Protein AF-A0A0Q0V3L9-F1 (afdb_monomer)

Mean predicted aligned error: 6.78 Å

Nearest PDB structures (foldseek):
  6n63-assembly1_A-2  TM=8.900E-01  e=1.555E-04  Bacillus thermotolerans
  8d9p-assembly1_A  TM=9.157E-01  e=4.687E-01  synthetic construct
  3na7-assembly1_A  TM=6.986E-01  e=2.469E+00  Helicobacter pylori NCTC 11638
  4wpe-assembly1_A-2  TM=7.405E-01  e=7.623E+00  Saccharomyces cerevisiae S288C
  4ilo-assembly1_A  TM=4.067E-01  e=8.089E+00  Chlamydia trachomatis L2/434/Bu

Secondary structure (DSSP, 8-state):
-HHHHHHHHHHHHHHHHHHHHHHHHHHHHHHT-SSHHHHHHHHHHHHHHHHHHHHHHHHHHHHHHHHH-GGGGSTT-HHHHHHHHT--

Radius of gyration: 16.98 Å; Cα contacts (8 Å, |Δi|>4): 42; chains: 1; bounding box: 38×19×45 Å

pLDDT: mean 83.48, std 12.79, range [38.03, 96.19]

Foldseek 3Di:
DLVVLVVVLVVLVVVLVVLVVVLVVLVVQLVPPPDPVSNVVSVVVSVVSVVVNVLSVVLNVVSVVCNVDVVCVDPPNPVVVVSVVSPD

Structure (mmCIF, N/CA/C/O backbone):
data_AF-A0A0Q0V3L9-F1
#
_entry.id   AF-A0A0Q0V3L9-F1
#
loop_
_atom_site.group_PDB
_atom_site.id
_atom_site.type_symbol
_atom_site.label_atom_id
_atom_site.label_alt_id
_atom_site.label_comp_id
_atom_site.label_asym_id
_atom_site.label_entity_id
_atom_site.label_seq_id
_atom_site.pdbx_PDB_ins_code
_atom_site.Cartn_x
_atom_site.Cartn_y
_atom_site.Cartn_z
_atom_site.occupancy
_atom_site.B_iso_or_equiv
_atom_site.auth_seq_id
_atom_site.auth_comp_id
_atom_site.auth_asym_id
_atom_site.auth_atom_id
_atom_site.pdbx_PDB_model_num
ATOM 1 N N . MET A 1 1 ? 7.665 -6.340 -23.178 1.00 67.88 1 MET A N 1
ATOM 2 C CA . MET A 1 1 ? 8.176 -6.130 -21.801 1.00 67.88 1 MET A CA 1
ATOM 3 C C . MET A 1 1 ? 7.827 -4.743 -21.298 1.00 67.88 1 MET A C 1
ATOM 5 O O . MET A 1 1 ? 7.297 -4.668 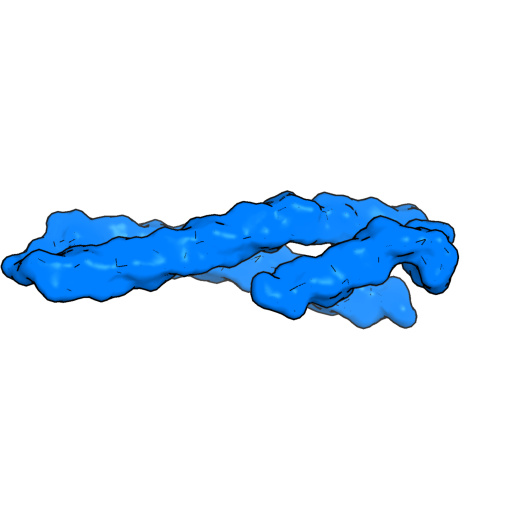-20.202 1.00 67.88 1 MET A O 1
ATOM 9 N N . HIS A 1 2 ? 8.058 -3.688 -22.089 1.00 73.06 2 HIS A N 1
ATOM 10 C CA . HIS A 1 2 ? 7.646 -2.324 -21.745 1.00 73.06 2 HIS A CA 1
ATOM 11 C C . HIS A 1 2 ? 6.145 -2.221 -21.403 1.00 73.06 2 HIS A C 1
ATOM 13 O O . HIS A 1 2 ? 5.813 -1.821 -20.296 1.00 73.06 2 HIS A O 1
ATOM 19 N N . ASP A 1 3 ? 5.251 -2.717 -22.269 1.00 79.69 3 ASP A N 1
ATOM 20 C CA . ASP A 1 3 ? 3.794 -2.673 -22.025 1.00 79.69 3 ASP A CA 1
ATOM 21 C C . ASP A 1 3 ? 3.371 -3.392 -20.736 1.00 79.69 3 ASP A C 1
ATOM 23 O O . ASP A 1 3 ? 2.575 -2.882 -19.955 1.00 79.69 3 ASP A O 1
ATOM 27 N N . THR A 1 4 ? 3.960 -4.561 -20.466 1.00 81.56 4 THR A N 1
ATOM 28 C CA . THR A 1 4 ? 3.723 -5.317 -19.227 1.00 81.56 4 THR A CA 1
ATOM 29 C C . THR A 1 4 ? 4.183 -4.537 -17.997 1.00 81.56 4 THR A C 1
ATOM 31 O O . THR A 1 4 ? 3.533 -4.571 -16.957 1.00 81.56 4 THR A O 1
ATOM 34 N N . LEU A 1 5 ? 5.307 -3.827 -18.097 1.00 80.12 5 LEU A N 1
ATOM 35 C CA . LEU A 1 5 ? 5.826 -3.013 -17.006 1.00 80.12 5 LEU A CA 1
ATOM 36 C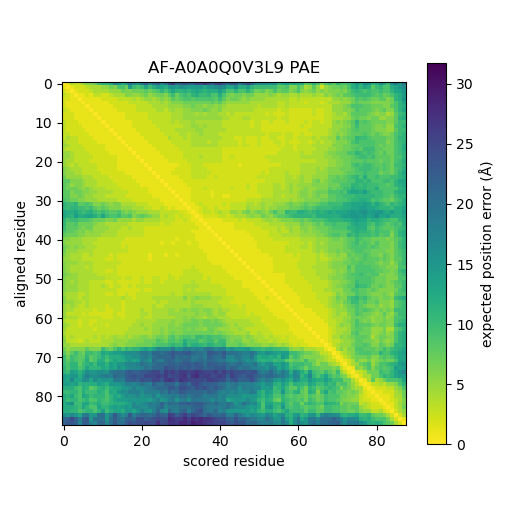 C . LEU A 1 5 ? 4.963 -1.772 -16.769 1.00 80.12 5 LEU A C 1
ATOM 38 O O . LEU A 1 5 ? 4.731 -1.409 -15.619 1.00 80.12 5 LEU A O 1
ATOM 42 N N . ALA A 1 6 ? 4.452 -1.167 -17.842 1.00 84.50 6 ALA A N 1
ATOM 43 C CA . ALA A 1 6 ? 3.548 -0.027 -17.776 1.00 84.50 6 ALA A CA 1
ATOM 44 C C . ALA A 1 6 ? 2.220 -0.431 -17.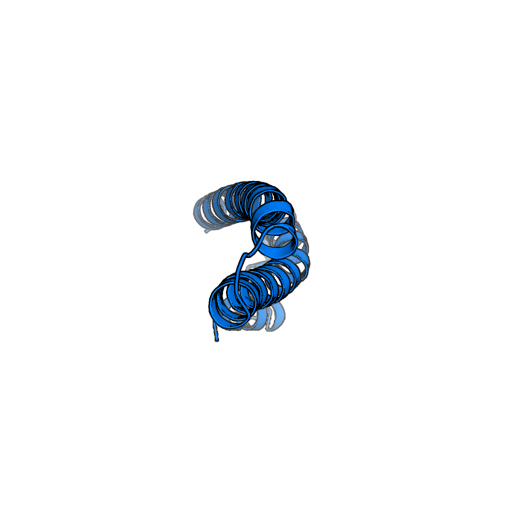124 1.00 84.50 6 ALA A C 1
ATOM 46 O O . ALA A 1 6 ? 1.703 0.280 -16.266 1.00 84.50 6 ALA A O 1
ATOM 47 N N . GLU A 1 7 ? 1.709 -1.619 -17.451 1.00 88.06 7 GLU A N 1
ATOM 48 C CA . GLU A 1 7 ? 0.524 -2.181 -16.806 1.00 88.06 7 GLU A CA 1
ATOM 49 C C . GLU A 1 7 ? 0.763 -2.462 -15.314 1.00 88.06 7 GLU A C 1
ATOM 51 O O . GLU A 1 7 ? -0.062 -2.097 -14.476 1.00 88.06 7 GLU A O 1
ATOM 56 N N . VAL A 1 8 ? 1.916 -3.040 -14.955 1.00 85.94 8 VAL A N 1
ATOM 57 C CA . VAL A 1 8 ? 2.297 -3.268 -13.551 1.00 85.94 8 VAL A CA 1
ATOM 58 C C . VAL A 1 8 ? 2.426 -1.950 -12.786 1.00 85.94 8 VAL A C 1
ATOM 60 O O . VAL A 1 8 ? 1.908 -1.851 -11.673 1.00 85.94 8 VAL A O 1
ATOM 63 N N . HIS A 1 9 ? 3.060 -0.928 -13.368 1.00 88.19 9 HIS A N 1
ATOM 64 C CA . HIS A 1 9 ? 3.155 0.407 -12.768 1.00 88.19 9 HIS A CA 1
ATOM 65 C C . HIS A 1 9 ? 1.766 1.022 -12.559 1.00 88.19 9 HIS A C 1
ATOM 67 O O . HIS A 1 9 ? 1.464 1.488 -11.459 1.00 88.19 9 HIS A O 1
ATOM 73 N N . ALA A 1 10 ? 0.879 0.925 -13.552 1.00 90.31 10 ALA A N 1
ATOM 74 C CA . ALA A 1 10 ? -0.486 1.432 -13.452 1.00 90.31 10 ALA A CA 1
ATOM 75 C C . ALA A 1 10 ? -1.323 0.682 -12.400 1.00 90.31 10 ALA A C 1
ATOM 77 O O . ALA A 1 10 ? -2.144 1.286 -11.708 1.00 90.31 10 ALA A O 1
ATOM 78 N N . ILE A 1 11 ? -1.157 -0.638 -12.264 1.00 90.31 11 ILE A N 1
ATOM 79 C CA . ILE A 1 11 ? -1.803 -1.426 -11.202 1.00 90.31 11 ILE A CA 1
ATOM 80 C C . ILE A 1 11 ? -1.284 -0.987 -9.833 1.00 90.31 11 ILE A C 1
ATOM 82 O O . ILE A 1 11 ? -2.087 -0.677 -8.961 1.00 90.31 11 ILE A O 1
ATOM 86 N N . LEU A 1 12 ? 0.034 -0.926 -9.643 1.00 88.56 12 LEU A N 1
ATOM 87 C CA . LEU A 1 12 ? 0.624 -0.591 -8.347 1.00 88.56 12 LEU A CA 1
ATOM 88 C C . LEU A 1 12 ? 0.321 0.844 -7.916 1.00 88.56 12 LE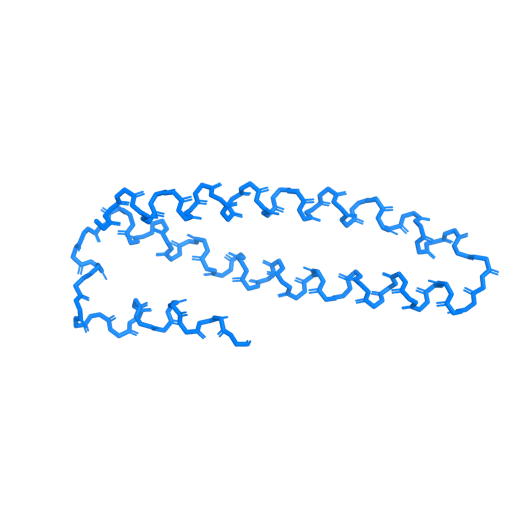U A C 1
ATOM 90 O O . LEU A 1 12 ? 0.052 1.071 -6.740 1.00 88.56 12 LEU A O 1
ATOM 94 N N . SER A 1 13 ? 0.294 1.789 -8.856 1.00 90.00 13 SER A N 1
ATOM 95 C CA . SER A 1 13 ? -0.083 3.179 -8.585 1.00 90.00 13 SER A CA 1
ATOM 96 C C . SER A 1 13 ? -1.524 3.277 -8.078 1.00 90.00 13 SER A C 1
ATOM 98 O O . SER A 1 13 ? -1.765 3.846 -7.017 1.00 90.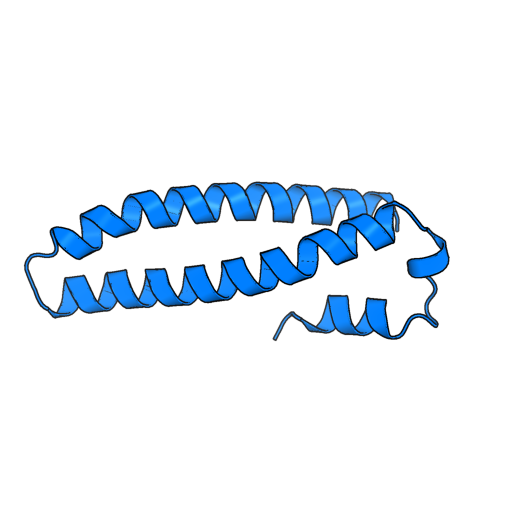00 13 SER A O 1
ATOM 100 N N . ARG A 1 14 ? -2.472 2.618 -8.760 1.00 93.06 14 ARG A N 1
ATOM 101 C CA . ARG A 1 14 ? -3.877 2.556 -8.317 1.00 93.06 14 ARG A CA 1
ATOM 102 C C . ARG A 1 14 ? -4.031 1.840 -6.976 1.00 93.06 14 ARG A C 1
ATOM 104 O O . ARG A 1 14 ? -4.788 2.288 -6.122 1.00 93.06 14 ARG A O 1
ATOM 111 N N . SER A 1 15 ? -3.303 0.743 -6.771 1.00 90.50 15 SER A N 1
ATOM 112 C CA . SER A 1 15 ? -3.327 0.009 -5.503 1.00 90.50 15 SER A CA 1
ATOM 113 C C . SER A 1 15 ? -2.786 0.846 -4.346 1.00 90.50 15 SER A C 1
ATOM 115 O O . SER A 1 15 ? -3.332 0.772 -3.251 1.00 90.50 15 SER A O 1
ATOM 117 N N . LYS A 1 16 ? -1.755 1.671 -4.572 1.00 90.06 16 LYS A N 1
ATOM 118 C CA . LYS A 1 16 ? -1.214 2.591 -3.562 1.00 90.06 16 LYS A CA 1
ATOM 119 C C . LYS A 1 16 ? -2.243 3.645 -3.144 1.00 90.06 16 LYS A C 1
ATOM 121 O O . LYS A 1 16 ? -2.371 3.930 -1.957 1.00 90.06 16 LYS A O 1
ATOM 126 N N . GLU A 1 17 ? -2.990 4.196 -4.097 1.00 91.50 17 GLU A N 1
ATOM 127 C CA . GLU A 1 17 ? -4.082 5.131 -3.801 1.00 91.50 17 GLU A CA 1
ATOM 128 C C . GLU A 1 17 ? -5.208 4.454 -3.010 1.00 91.50 17 GLU A C 1
ATOM 130 O O . GLU A 1 17 ? -5.643 4.979 -1.987 1.00 91.50 17 GLU A O 1
ATOM 135 N N . ALA A 1 18 ? -5.636 3.262 -3.438 1.00 92.19 18 ALA A N 1
ATOM 136 C CA . ALA A 1 18 ? -6.660 2.485 -2.740 1.00 92.19 18 ALA A CA 1
ATOM 137 C C . ALA A 1 18 ? -6.236 2.119 -1.309 1.00 92.19 18 ALA A C 1
ATOM 139 O O . ALA A 1 18 ? -7.051 2.154 -0.391 1.00 92.19 18 ALA A O 1
ATOM 140 N N . LEU A 1 19 ? -4.954 1.812 -1.112 1.00 91.88 19 LEU A N 1
ATOM 141 C CA . LEU A 1 19 ? -4.376 1.503 0.190 1.00 91.88 19 LEU A CA 1
ATOM 142 C C . LEU A 1 19 ? -4.428 2.701 1.145 1.00 91.88 19 LEU A C 1
ATOM 144 O O . LEU A 1 19 ? -4.864 2.557 2.282 1.00 91.88 19 LEU A O 1
ATOM 148 N N . SER A 1 20 ? -4.061 3.890 0.664 1.00 90.44 20 SER A N 1
ATOM 149 C CA . SER A 1 20 ? -4.151 5.122 1.457 1.00 90.44 20 SER A CA 1
ATOM 150 C C . SER A 1 20 ? -5.599 5.452 1.840 1.00 90.44 20 SER A C 1
ATOM 152 O O . SER A 1 20 ? -5.868 5.832 2.978 1.00 90.44 20 SER A O 1
ATOM 154 N N . GLN A 1 21 ? -6.551 5.245 0.924 1.00 93.69 21 GLN A N 1
ATOM 155 C CA . GLN A 1 21 ? -7.979 5.405 1.222 1.00 93.69 21 GLN A CA 1
ATOM 156 C C . GLN A 1 21 ? -8.459 4.393 2.267 1.00 93.69 21 GLN A C 1
ATOM 158 O O . GLN A 1 21 ? -9.229 4.746 3.155 1.00 93.69 21 GLN A O 1
ATOM 163 N N . PHE A 1 22 ? -7.998 3.146 2.181 1.00 93.56 22 PHE A N 1
ATOM 164 C CA . PHE A 1 22 ? -8.334 2.111 3.151 1.00 93.56 22 PHE A CA 1
ATOM 165 C C . PHE A 1 22 ? -7.793 2.438 4.550 1.00 93.56 22 PHE A C 1
ATOM 167 O O . PHE A 1 22 ? -8.536 2.335 5.523 1.00 93.56 22 PHE A O 1
ATOM 174 N N . GLN A 1 23 ? -6.553 2.918 4.658 1.00 92.19 23 GLN A N 1
ATOM 175 C CA . GLN A 1 23 ? -5.975 3.372 5.928 1.00 92.19 23 GLN A CA 1
ATOM 176 C C . GLN A 1 23 ? -6.778 4.519 6.559 1.00 92.19 23 GLN A C 1
ATOM 178 O O . GLN A 1 23 ? -7.079 4.462 7.748 1.00 92.19 23 GLN A O 1
ATOM 183 N N . ALA A 1 24 ? -7.221 5.494 5.759 1.00 93.44 24 ALA A N 1
A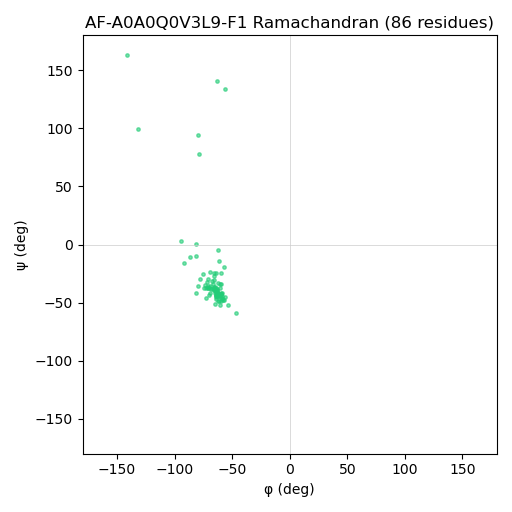TOM 184 C CA . ALA A 1 24 ? -8.070 6.590 6.235 1.00 93.44 24 ALA A CA 1
ATOM 185 C C . ALA A 1 24 ? -9.453 6.124 6.742 1.00 93.44 24 ALA A C 1
ATOM 187 O O . ALA A 1 24 ? -10.085 6.806 7.545 1.00 93.44 24 ALA A O 1
ATOM 188 N N . ILE A 1 25 ? -9.943 4.966 6.281 1.00 94.50 25 ILE A N 1
ATOM 189 C CA . ILE A 1 25 ? -11.165 4.328 6.802 1.00 94.50 25 ILE A CA 1
ATOM 190 C C . ILE A 1 25 ? -10.873 3.576 8.110 1.00 94.50 25 ILE A C 1
ATOM 192 O O . ILE A 1 25 ? -11.712 3.540 9.014 1.00 94.50 25 ILE A O 1
ATOM 196 N N . LEU A 1 26 ? -9.690 2.968 8.225 1.00 92.69 26 LEU A N 1
ATOM 197 C CA . LEU A 1 26 ? -9.287 2.215 9.410 1.00 92.69 26 LEU A CA 1
ATOM 198 C C . LEU A 1 26 ? -8.974 3.109 10.610 1.00 92.69 26 LEU A C 1
ATOM 200 O O . LEU A 1 26 ? -9.345 2.732 11.716 1.00 92.69 26 LEU A O 1
ATOM 204 N N . GLU A 1 27 ? -8.362 4.281 10.419 1.00 93.44 27 GLU A N 1
ATOM 205 C CA . GLU A 1 27 ? -8.060 5.231 11.507 1.00 93.44 27 GLU A CA 1
ATOM 206 C C . GLU A 1 27 ? -9.252 5.472 12.453 1.00 93.44 27 GLU A C 1
ATOM 208 O O . GLU A 1 27 ? -9.149 5.119 13.632 1.00 93.44 27 GLU A O 1
ATOM 213 N N . PRO A 1 28 ? -10.420 5.957 11.984 1.00 96.00 28 PRO A N 1
ATOM 214 C CA . PRO A 1 28 ? -11.562 6.174 12.868 1.00 96.00 28 PRO A CA 1
ATOM 215 C C . PRO A 1 28 ? -12.123 4.866 13.442 1.00 96.00 28 PRO A C 1
ATOM 217 O O . PRO A 1 28 ? -12.691 4.879 14.530 1.00 96.00 28 PRO A O 1
ATOM 220 N N . THR A 1 29 ? -11.960 3.739 12.743 1.00 93.88 29 THR A N 1
ATOM 221 C CA . THR A 1 29 ? -12.397 2.416 13.224 1.00 93.88 29 THR A CA 1
ATOM 222 C C . THR A 1 29 ? -11.551 1.953 14.416 1.00 93.88 29 THR A C 1
ATOM 224 O O . THR A 1 29 ? -12.084 1.399 15.373 1.00 93.88 29 THR A O 1
ATOM 227 N N . ILE A 1 30 ? -10.244 2.227 14.398 1.00 92.94 30 ILE A N 1
ATOM 228 C CA . ILE A 1 30 ? -9.320 1.934 15.503 1.00 92.94 30 ILE A CA 1
ATOM 229 C C . ILE A 1 30 ? -9.595 2.864 16.690 1.00 92.94 30 ILE A C 1
ATOM 231 O O . ILE A 1 30 ? -9.622 2.410 17.834 1.00 92.94 30 ILE A O 1
ATOM 235 N N . GLU A 1 31 ? -9.810 4.156 16.430 1.00 94.06 31 GLU A N 1
ATOM 236 C CA . GLU A 1 31 ? -10.080 5.157 17.470 1.00 94.06 31 GLU A CA 1
ATOM 237 C C . GLU A 1 31 ? -11.416 4.931 18.188 1.00 94.06 31 GLU A C 1
ATOM 239 O O . GLU A 1 31 ? -11.527 5.201 19.384 1.00 94.06 31 GLU A O 1
ATOM 244 N N . GLN A 1 32 ? -12.428 4.439 17.468 1.00 95.31 32 GLN A N 1
ATOM 245 C CA . GLN A 1 32 ? -13.779 4.200 17.990 1.00 95.31 32 GLN A CA 1
ATOM 246 C C . GLN A 1 32 ? -14.001 2.759 18.469 1.00 95.31 32 GLN A C 1
ATOM 248 O O . GLN A 1 32 ? -15.119 2.426 18.868 1.00 95.31 32 GLN A O 1
ATOM 253 N N . ALA A 1 33 ? -12.967 1.914 18.434 1.00 94.81 33 ALA A N 1
ATOM 254 C CA . ALA A 1 33 ? -13.055 0.524 18.861 1.00 94.81 33 ALA A CA 1
ATOM 255 C C . ALA A 1 33 ? -13.566 0.417 20.306 1.00 94.81 33 ALA A C 1
ATOM 257 O O . ALA A 1 33 ? -13.126 1.137 21.208 1.00 94.81 33 ALA A O 1
ATOM 258 N N . THR A 1 34 ? -14.515 -0.492 20.521 1.00 93.31 34 THR A N 1
ATOM 259 C CA . THR A 1 34 ? -15.246 -0.603 21.794 1.00 93.31 34 THR A CA 1
ATOM 260 C C . THR A 1 34 ? -14.601 -1.570 22.781 1.00 93.31 34 THR A C 1
ATOM 262 O O . THR A 1 34 ? -14.890 -1.517 23.980 1.00 93.31 34 THR A O 1
ATOM 265 N N . ASP A 1 35 ? -13.694 -2.416 22.296 1.00 94.88 35 ASP A N 1
ATOM 266 C CA . ASP A 1 35 ? -12.916 -3.347 23.097 1.00 94.88 35 ASP A CA 1
ATOM 267 C C . ASP A 1 35 ? -11.460 -3.464 22.613 1.00 94.88 35 ASP A C 1
ATOM 269 O O . ASP A 1 35 ? -11.088 -3.056 21.508 1.00 94.88 35 ASP A O 1
ATOM 273 N N . ASP A 1 36 ? -10.607 -4.013 23.481 1.00 94.00 36 ASP A N 1
ATOM 274 C CA . ASP A 1 36 ? -9.171 -4.133 23.221 1.00 94.00 36 ASP A CA 1
ATOM 275 C C . ASP A 1 36 ? -8.838 -5.087 22.069 1.00 94.00 36 ASP A C 1
ATOM 277 O O . ASP A 1 36 ? -7.829 -4.891 21.388 1.00 94.00 36 ASP A O 1
ATOM 281 N N . HIS A 1 37 ? -9.660 -6.115 21.845 1.00 95.31 37 HIS A N 1
ATOM 282 C CA . HIS A 1 37 ? -9.435 -7.078 20.775 1.00 95.31 37 HIS A CA 1
ATOM 283 C C . HIS A 1 37 ? -9.741 -6.458 19.411 1.00 95.31 37 HIS A C 1
ATOM 285 O O . HIS A 1 37 ? -8.921 -6.571 18.503 1.00 95.31 37 HIS A O 1
ATOM 291 N N . GLU A 1 38 ? -10.868 -5.758 19.287 1.00 92.12 38 GLU A N 1
ATOM 292 C CA . GLU A 1 38 ? -11.260 -5.006 18.095 1.00 92.12 38 GLU A CA 1
ATOM 293 C C . GLU A 1 38 ? -10.198 -3.963 17.730 1.00 92.12 38 GLU A C 1
ATOM 295 O O . GLU A 1 38 ? -9.736 -3.913 16.587 1.00 92.12 38 GLU A O 1
ATOM 300 N N . ARG A 1 39 ? -9.734 -3.188 18.718 1.00 95.25 39 ARG A N 1
ATOM 301 C CA . ARG A 1 39 ? -8.675 -2.194 18.514 1.00 95.25 39 ARG A CA 1
ATOM 302 C C . ARG A 1 39 ? -7.383 -2.836 18.016 1.00 95.25 39 ARG A C 1
ATOM 304 O O . ARG A 1 39 ? -6.805 -2.359 17.044 1.00 95.25 39 ARG A O 1
ATOM 311 N N . LEU A 1 40 ? -6.935 -3.916 18.664 1.00 96.19 40 LEU A N 1
ATOM 312 C CA . LEU A 1 40 ? -5.715 -4.627 18.277 1.00 96.19 40 LEU A CA 1
ATOM 313 C C . LEU A 1 40 ? -5.836 -5.246 16.880 1.00 96.19 40 LEU A C 1
ATOM 315 O O . LEU A 1 40 ? -4.885 -5.195 16.106 1.00 96.19 40 LEU A O 1
ATOM 319 N N . TYR A 1 41 ? -7.001 -5.804 16.549 1.00 95.81 41 TYR A N 1
ATOM 320 C CA . TYR A 1 41 ? -7.276 -6.400 15.246 1.00 95.81 41 TYR A CA 1
ATOM 321 C C . TYR A 1 41 ? -7.150 -5.373 14.116 1.00 95.81 41 TYR A C 1
ATOM 323 O O . TYR A 1 41 ? -6.397 -5.589 13.165 1.00 95.81 41 TYR A O 1
ATOM 331 N N . TRP A 1 42 ? -7.831 -4.231 14.236 1.00 95.12 42 TRP A N 1
ATOM 332 C CA . TRP A 1 42 ? -7.776 -3.190 13.210 1.00 95.12 42 TRP A CA 1
ATOM 333 C C . TRP A 1 42 ? -6.416 -2.498 13.149 1.00 95.12 42 TRP A C 1
ATOM 335 O O . TRP A 1 42 ? -5.943 -2.188 12.056 1.00 95.12 42 TRP A O 1
ATOM 345 N N . HIS A 1 43 ? -5.759 -2.309 14.295 1.00 95.06 43 HIS A N 1
ATOM 346 C CA . HIS A 1 43 ? -4.418 -1.733 14.344 1.00 95.06 43 HIS A CA 1
ATOM 347 C C . HIS A 1 43 ? -3.385 -2.632 13.660 1.00 95.06 43 HIS A C 1
ATOM 349 O O . HIS A 1 43 ? -2.579 -2.146 12.876 1.00 95.06 43 HIS A O 1
ATOM 355 N N . HIS A 1 44 ? -3.460 -3.948 13.868 1.00 95.56 44 HIS A N 1
ATOM 356 C CA . HIS A 1 44 ? -2.564 -4.88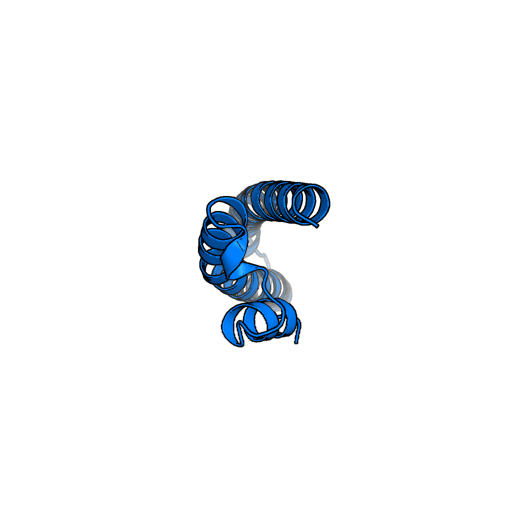8 13.203 1.00 95.56 44 HIS A CA 1
ATOM 357 C C . HIS A 1 44 ? -2.714 -4.852 11.675 1.00 95.56 44 HIS A C 1
ATOM 359 O O . HIS A 1 44 ? -1.718 -4.792 10.957 1.00 95.56 44 HIS A O 1
ATOM 365 N N . ILE A 1 45 ? -3.953 -4.817 11.171 1.00 94.12 45 ILE A N 1
ATOM 366 C CA . ILE A 1 45 ? -4.209 -4.670 9.730 1.00 94.12 45 ILE A CA 1
ATOM 367 C C . ILE A 1 45 ? -3.617 -3.353 9.219 1.00 94.12 45 ILE A C 1
ATOM 369 O O . ILE A 1 45 ? -2.973 -3.331 8.172 1.00 94.12 45 ILE A O 1
ATOM 373 N N . TYR A 1 46 ? -3.802 -2.260 9.961 1.00 94.38 46 TYR A N 1
ATOM 374 C CA . TYR A 1 46 ? -3.250 -0.960 9.597 1.00 94.38 46 TYR A CA 1
ATOM 375 C C . TYR A 1 46 ? -1.716 -0.995 9.470 1.00 94.38 46 TYR A C 1
ATOM 377 O O . TYR A 1 46 ? -1.184 -0.529 8.463 1.00 94.38 46 TYR A O 1
ATOM 385 N N . GLU A 1 47 ? -1.015 -1.596 10.437 1.00 94.19 47 GLU A N 1
ATOM 386 C CA . GLU A 1 47 ? 0.449 -1.745 10.423 1.00 94.19 47 GLU A CA 1
ATOM 387 C C . GLU A 1 47 ? 0.941 -2.597 9.237 1.00 94.19 47 GLU A C 1
ATOM 389 O O . GLU A 1 47 ? 1.935 -2.271 8.583 1.00 94.19 47 GLU A O 1
ATOM 394 N N . GLU A 1 48 ? 0.258 -3.701 8.919 1.00 93.06 48 GLU A N 1
ATOM 395 C CA . GLU A 1 48 ? 0.613 -4.537 7.765 1.00 93.06 48 GLU A CA 1
ATOM 396 C C . GLU A 1 48 ? 0.464 -3.788 6.434 1.00 93.06 48 GLU A C 1
ATOM 398 O O . GLU A 1 48 ? 1.287 -3.944 5.518 1.00 93.06 48 GLU A O 1
ATOM 403 N N . GLU A 1 49 ? -0.582 -2.972 6.329 1.00 91.31 49 GLU A N 1
ATOM 404 C CA . GLU A 1 49 ? -0.851 -2.123 5.178 1.00 91.31 49 GLU A CA 1
ATOM 405 C C . GLU A 1 49 ? 0.150 -0.955 5.078 1.00 91.31 49 GLU A C 1
ATOM 407 O O . GLU A 1 49 ? 0.622 -0.661 3.978 1.00 91.31 49 GLU A O 1
ATOM 412 N N . GLU A 1 50 ? 0.597 -0.374 6.194 1.00 90.69 50 GLU A N 1
ATOM 413 C CA . GLU A 1 50 ? 1.672 0.633 6.221 1.00 90.69 50 GLU A CA 1
ATOM 414 C C . GLU A 1 50 ? 3.000 0.050 5.715 1.00 90.69 50 GLU A C 1
ATOM 416 O O . GLU A 1 50 ? 3.604 0.570 4.772 1.00 90.69 50 GLU A O 1
ATOM 421 N N . HIS A 1 51 ? 3.398 -1.122 6.217 1.00 89.81 51 HIS A N 1
ATOM 422 C CA . HIS A 1 51 ? 4.588 -1.812 5.719 1.00 89.81 51 HIS A CA 1
ATOM 423 C C . HIS A 1 51 ? 4.494 -2.144 4.221 1.00 89.81 51 HIS A C 1
ATOM 425 O O . HIS A 1 51 ? 5.507 -2.179 3.512 1.00 89.81 51 HIS A O 1
ATOM 431 N N . ARG A 1 52 ? 3.292 -2.446 3.712 1.00 87.38 52 ARG A N 1
ATOM 432 C CA . ARG A 1 52 ? 3.062 -2.680 2.279 1.00 87.38 52 ARG A CA 1
ATOM 433 C C . ARG A 1 52 ? 3.218 -1.392 1.478 1.00 87.38 52 ARG A C 1
ATOM 435 O O . ARG A 1 52 ? 3.848 -1.427 0.417 1.00 87.38 52 ARG A O 1
ATOM 442 N N . PHE A 1 53 ? 2.692 -0.283 1.991 1.00 88.56 53 PHE A N 1
ATOM 443 C CA . PHE A 1 53 ? 2.824 1.034 1.382 1.00 88.56 53 PHE A CA 1
ATOM 444 C C . PHE A 1 53 ? 4.294 1.430 1.231 1.00 88.56 53 PHE A C 1
ATOM 446 O O . PHE A 1 53 ? 4.701 1.812 0.134 1.00 88.56 53 PHE A O 1
ATOM 453 N N . ASP A 1 54 ? 5.111 1.243 2.269 1.00 87.44 54 ASP A N 1
ATOM 454 C CA . ASP A 1 54 ? 6.546 1.548 2.237 1.00 87.44 54 ASP A CA 1
ATOM 455 C C . ASP A 1 54 ? 7.285 0.761 1.154 1.00 87.44 54 ASP A C 1
ATOM 457 O O . ASP A 1 54 ? 8.063 1.318 0.369 1.00 87.44 54 ASP A O 1
ATOM 461 N N . ARG A 1 55 ? 6.993 -0.543 1.041 1.00 86.81 55 ARG A N 1
ATOM 462 C CA . ARG A 1 55 ? 7.561 -1.380 -0.026 1.00 86.81 55 ARG A CA 1
ATOM 463 C C . ARG A 1 55 ? 7.176 -0.857 -1.406 1.00 86.81 55 ARG A C 1
ATOM 465 O O . ARG A 1 55 ? 8.021 -0.818 -2.299 1.00 86.81 55 ARG A O 1
ATOM 472 N N . TRP A 1 56 ? 5.927 -0.442 -1.602 1.00 87.06 56 TRP A N 1
ATOM 473 C CA . TRP A 1 56 ? 5.470 0.112 -2.880 1.00 87.06 56 TRP A CA 1
ATOM 474 C C . TRP A 1 56 ? 6.042 1.498 -3.168 1.00 87.06 56 TRP A C 1
ATOM 476 O O . TRP A 1 56 ? 6.398 1.773 -4.313 1.00 87.06 56 TRP A O 1
ATOM 486 N N . ALA A 1 57 ? 6.192 2.348 -2.153 1.00 85.81 57 ALA A N 1
ATOM 487 C CA . ALA A 1 57 ? 6.819 3.657 -2.275 1.00 85.81 57 ALA A CA 1
ATOM 488 C C . ALA A 1 57 ? 8.291 3.550 -2.706 1.00 85.81 57 ALA A C 1
ATOM 490 O O . ALA A 1 57 ? 8.752 4.380 -3.484 1.00 85.81 57 ALA A O 1
ATOM 491 N N . ALA A 1 58 ? 9.000 2.500 -2.282 1.00 85.25 58 ALA A N 1
ATOM 492 C CA . ALA A 1 58 ? 10.354 2.201 -2.748 1.00 85.25 58 ALA A CA 1
ATOM 493 C C . ALA A 1 58 ? 10.398 1.543 -4.145 1.00 85.25 58 ALA A C 1
ATOM 495 O O . ALA A 1 58 ? 11.380 1.700 -4.875 1.00 85.25 58 ALA A O 1
ATOM 496 N N . LEU A 1 59 ? 9.360 0.786 -4.520 1.00 83.94 59 LEU A N 1
ATOM 497 C CA . LEU A 1 59 ? 9.296 0.032 -5.777 1.00 83.94 59 LEU A CA 1
ATOM 498 C C . LEU A 1 59 ? 8.876 0.897 -6.976 1.00 83.94 59 LEU A C 1
ATOM 500 O O . LEU A 1 59 ? 9.441 0.754 -8.057 1.00 83.94 59 LEU A O 1
ATOM 504 N N . LEU A 1 60 ? 7.895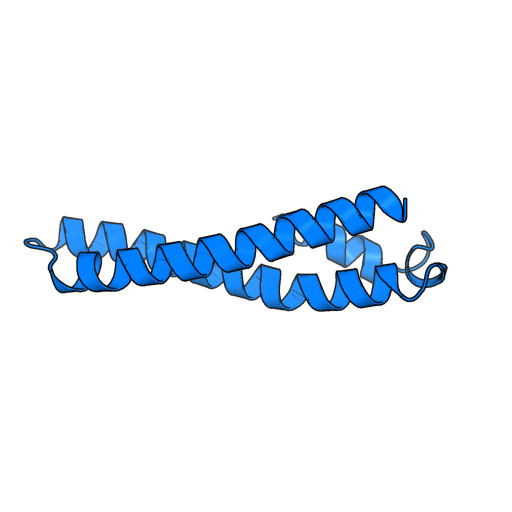 1.787 -6.800 1.00 87.19 60 LEU A N 1
ATOM 505 C CA . LEU A 1 60 ? 7.323 2.599 -7.882 1.00 87.19 60 LEU A CA 1
ATOM 506 C C . LEU A 1 60 ? 8.356 3.476 -8.616 1.00 87.19 60 LEU A C 1
ATOM 508 O O . LEU A 1 60 ? 8.404 3.381 -9.841 1.00 87.19 60 LEU A O 1
ATOM 512 N N . PRO A 1 61 ? 9.241 4.234 -7.935 1.00 86.50 61 PRO A N 1
ATOM 513 C CA . PRO A 1 61 ? 10.242 5.062 -8.618 1.00 86.50 61 PRO A CA 1
ATOM 514 C C . PRO A 1 61 ? 11.194 4.238 -9.489 1.00 86.50 61 PRO A C 1
ATOM 516 O O . PRO A 1 61 ? 11.614 4.654 -10.563 1.00 86.50 61 PRO A O 1
ATOM 519 N N . LYS A 1 62 ? 11.504 3.019 -9.043 1.00 82.75 62 LYS A N 1
ATOM 520 C CA . LYS A 1 62 ? 12.355 2.092 -9.784 1.00 82.75 62 LYS A CA 1
ATOM 521 C C . LYS A 1 62 ? 11.658 1.513 -11.019 1.00 82.75 62 LYS A C 1
ATOM 523 O O . LYS A 1 62 ? 12.315 1.223 -12.014 1.00 82.75 62 LYS A O 1
ATOM 528 N N . LEU A 1 63 ? 10.338 1.326 -10.960 1.00 82.94 63 LEU A N 1
ATOM 529 C CA . LEU A 1 63 ? 9.538 0.956 -12.130 1.00 82.94 63 LEU A CA 1
ATOM 530 C C . LEU A 1 63 ? 9.465 2.111 -13.133 1.00 82.94 63 LEU A C 1
ATOM 532 O O . LEU A 1 63 ? 9.542 1.865 -14.331 1.00 82.94 63 LEU A O 1
ATOM 536 N N . GLU A 1 64 ? 9.371 3.355 -12.663 1.00 85.75 64 GLU A N 1
ATOM 537 C CA . GLU A 1 64 ? 9.398 4.548 -13.520 1.00 85.75 64 GLU A CA 1
ATOM 538 C C . GLU A 1 64 ? 10.736 4.705 -14.243 1.00 85.75 64 GLU A C 1
ATOM 540 O O . GLU A 1 64 ? 10.757 4.920 -15.454 1.00 85.75 64 GLU A O 1
ATOM 545 N N . GLU A 1 65 ? 11.855 4.516 -13.541 1.00 83.50 65 GLU A N 1
ATOM 546 C CA . GLU A 1 65 ? 13.192 4.516 -14.148 1.00 83.50 65 GLU A CA 1
ATOM 547 C C . GLU A 1 65 ? 13.327 3.419 -15.216 1.00 83.50 65 GLU A C 1
ATOM 549 O O . GLU A 1 65 ? 13.836 3.657 -16.314 1.00 83.50 65 GLU A O 1
ATOM 554 N N . ALA A 1 66 ? 12.795 2.230 -14.927 1.00 79.25 66 ALA A N 1
ATOM 555 C CA . ALA A 1 66 ? 12.784 1.103 -15.847 1.00 79.25 66 ALA A CA 1
ATOM 556 C C . ALA A 1 66 ? 11.892 1.330 -17.084 1.00 79.25 66 ALA A C 1
ATOM 558 O O . ALA A 1 66 ? 12.192 0.816 -18.162 1.00 79.25 66 ALA A O 1
ATOM 559 N N . LEU A 1 67 ? 10.807 2.101 -16.947 1.00 80.88 67 LEU A N 1
ATOM 560 C CA . LEU A 1 67 ? 9.960 2.532 -18.062 1.00 80.88 67 LEU A CA 1
ATOM 56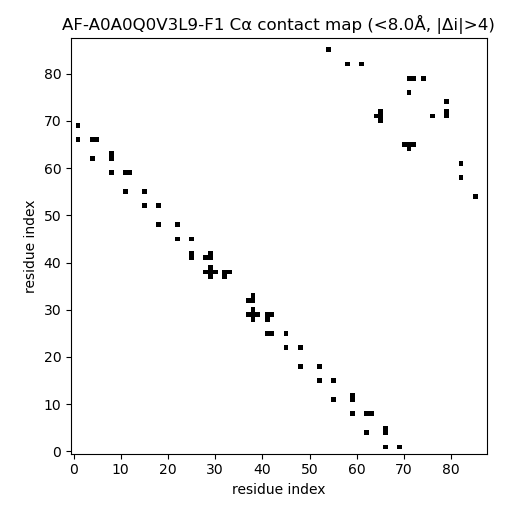1 C C . LEU A 1 67 ? 10.628 3.624 -18.904 1.00 80.88 67 LEU A C 1
ATOM 563 O O . LEU A 1 67 ? 10.487 3.616 -20.124 1.00 80.88 67 LEU A O 1
ATOM 567 N N . ALA A 1 68 ? 11.359 4.543 -18.271 1.00 84.00 68 ALA A N 1
ATOM 568 C CA . ALA A 1 68 ? 12.039 5.646 -18.945 1.00 84.00 68 ALA A CA 1
ATOM 569 C C . ALA A 1 68 ? 13.312 5.211 -19.692 1.00 84.00 68 ALA A C 1
ATOM 571 O O . ALA A 1 68 ? 13.721 5.874 -20.646 1.00 84.00 68 ALA A O 1
ATOM 572 N N . ASN A 1 69 ? 13.944 4.110 -19.275 1.00 79.81 69 ASN A N 1
ATOM 573 C CA . ASN A 1 69 ? 15.190 3.621 -19.854 1.00 79.81 69 ASN A CA 1
ATOM 574 C C . ASN A 1 69 ? 15.120 2.119 -20.166 1.00 79.81 69 ASN A C 1
ATOM 576 O O . ASN A 1 69 ? 15.368 1.279 -19.305 1.00 79.81 69 ASN A O 1
ATOM 580 N N . GLU A 1 70 ? 14.877 1.762 -21.429 1.00 66.94 70 GLU A N 1
ATOM 581 C CA . GLU A 1 70 ? 14.810 0.355 -21.853 1.00 66.94 70 GLU A CA 1
ATOM 582 C C . GLU A 1 70 ? 16.110 -0.432 -21.591 1.00 66.94 70 GLU A C 1
ATOM 584 O O . GLU A 1 70 ? 16.059 -1.648 -21.403 1.00 66.94 70 GLU A O 1
ATOM 589 N N . ALA A 1 71 ? 17.274 0.228 -21.496 1.00 67.62 71 ALA A N 1
ATOM 590 C CA . ALA A 1 71 ? 18.535 -0.436 -21.147 1.00 67.62 71 ALA A CA 1
ATOM 591 C C . ALA A 1 71 ? 18.570 -0.916 -19.681 1.00 67.62 71 ALA A C 1
ATOM 593 O O . ALA A 1 71 ? 19.268 -1.885 -19.361 1.00 67.62 71 ALA A O 1
ATOM 594 N N . PHE A 1 72 ? 17.768 -0.299 -18.803 1.00 66.75 72 PHE A N 1
ATOM 595 C CA . PHE A 1 72 ? 17.574 -0.731 -17.416 1.00 66.75 72 PHE A CA 1
ATOM 596 C C . PHE A 1 72 ? 16.873 -2.098 -17.336 1.00 66.75 72 PHE A C 1
ATOM 598 O O . PHE A 1 72 ? 17.077 -2.837 -16.374 1.00 66.75 72 PHE A O 1
ATOM 605 N N . LEU A 1 73 ? 16.106 -2.469 -18.369 1.00 62.66 73 LEU A N 1
ATOM 606 C CA . LEU A 1 73 ? 15.439 -3.770 -18.497 1.00 62.66 73 LEU A CA 1
ATOM 607 C C . LEU A 1 73 ? 16.358 -4.877 -19.023 1.00 62.66 73 LEU A C 1
ATOM 609 O O . LEU A 1 73 ? 15.909 -6.013 -19.213 1.00 62.66 73 LEU A O 1
ATOM 613 N N . SER A 1 74 ? 17.631 -4.572 -19.290 1.00 65.44 74 SER A N 1
ATOM 614 C CA . SER A 1 74 ? 18.577 -5.594 -19.716 1.00 65.44 74 SER A CA 1
ATOM 615 C C . SER A 1 74 ? 18.761 -6.639 -18.612 1.00 65.44 74 SER A C 1
ATOM 617 O O . SER A 1 74 ? 18.816 -6.342 -17.419 1.00 65.44 74 SER A O 1
ATOM 619 N N . ARG A 1 75 ? 18.853 -7.906 -19.023 1.00 56.88 75 ARG A N 1
ATOM 620 C CA . ARG A 1 75 ? 18.959 -9.077 -18.135 1.00 56.88 75 ARG A CA 1
ATOM 621 C C . ARG A 1 75 ? 20.212 -9.057 -17.243 1.00 56.88 75 ARG A C 1
ATOM 623 O O . ARG A 1 75 ? 20.281 -9.829 -16.292 1.00 56.88 75 ARG A O 1
ATOM 630 N N . GLU A 1 76 ? 21.176 -8.195 -17.564 1.00 57.84 76 GLU A N 1
ATOM 631 C CA . GLU A 1 76 ? 22.423 -7.970 -16.825 1.00 57.84 76 GLU A CA 1
ATOM 632 C C . GLU A 1 76 ? 22.270 -6.945 -15.692 1.00 57.84 76 GLU A C 1
ATOM 634 O O . GLU A 1 76 ? 23.148 -6.832 -14.835 1.00 57.84 76 GLU A O 1
ATOM 639 N N . ASN A 1 77 ? 21.140 -6.233 -15.632 1.00 65.44 77 ASN A N 1
ATOM 640 C CA . ASN A 1 77 ? 20.874 -5.283 -14.568 1.00 65.44 77 ASN A CA 1
ATOM 641 C C . ASN A 1 77 ? 20.404 -6.011 -13.297 1.00 65.44 77 ASN A C 1
ATOM 643 O O . ASN A 1 77 ? 19.220 -6.307 -13.108 1.00 65.44 77 ASN A O 1
ATOM 647 N N . GLY A 1 78 ? 21.349 -6.304 -12.400 1.00 65.62 78 GLY A N 1
ATOM 648 C CA . GLY A 1 78 ? 21.075 -6.933 -11.103 1.00 65.62 78 GLY A CA 1
ATOM 649 C C . GLY A 1 78 ? 20.078 -6.156 -10.231 1.00 65.62 78 GLY A C 1
ATOM 650 O O . GLY A 1 78 ? 19.459 -6.737 -9.337 1.00 65.62 78 GLY A O 1
ATOM 651 N N . ASP A 1 79 ? 19.865 -4.867 -10.501 1.00 64.62 79 ASP A N 1
ATOM 652 C CA . ASP A 1 79 ? 18.866 -4.051 -9.809 1.00 64.62 79 ASP A CA 1
ATOM 653 C C . ASP A 1 79 ? 17.438 -4.383 -10.248 1.00 64.62 79 ASP A C 1
ATOM 655 O O . ASP A 1 79 ? 16.547 -4.446 -9.399 1.00 64.62 79 ASP A O 1
ATOM 659 N N . PHE A 1 80 ? 17.228 -4.720 -11.526 1.00 65.75 80 PHE A N 1
ATOM 660 C CA . PHE A 1 80 ? 15.939 -5.190 -12.044 1.00 65.75 80 PHE A CA 1
ATOM 661 C C . PHE A 1 80 ? 15.534 -6.550 -11.448 1.00 65.75 80 PHE A C 1
ATOM 663 O O . PHE A 1 80 ? 14.381 -6.761 -11.074 1.00 65.75 80 PHE A O 1
ATOM 670 N N . LEU A 1 81 ? 16.487 -7.470 -11.269 1.00 65.44 81 LEU A N 1
ATOM 671 C CA . LEU A 1 81 ? 16.214 -8.753 -10.607 1.00 65.44 81 LEU A CA 1
ATOM 672 C C . LEU A 1 81 ? 15.873 -8.571 -9.120 1.00 65.44 81 LEU A C 1
ATOM 674 O O . LEU A 1 81 ? 14.959 -9.226 -8.619 1.00 65.44 81 LEU A O 1
ATOM 678 N N . ARG A 1 82 ? 16.551 -7.647 -8.426 1.00 69.44 82 ARG A N 1
ATOM 679 C CA . ARG A 1 82 ? 16.238 -7.294 -7.030 1.00 69.44 82 ARG A CA 1
ATOM 680 C C . ARG A 1 82 ? 14.860 -6.641 -6.887 1.00 69.44 82 ARG A C 1
ATOM 682 O O . ARG A 1 82 ? 14.152 -6.939 -5.930 1.00 69.44 82 ARG A O 1
ATOM 689 N N . LEU A 1 83 ? 14.450 -5.822 -7.858 1.00 66.00 83 LEU A N 1
ATOM 690 C CA . LEU A 1 83 ? 13.094 -5.263 -7.970 1.00 66.00 83 LEU A CA 1
ATOM 691 C C . LEU A 1 83 ? 12.012 -6.352 -7.996 1.00 66.00 83 LEU A C 1
ATOM 693 O O . LEU A 1 83 ? 11.020 -6.252 -7.280 1.00 66.00 83 LEU A O 1
ATOM 697 N N . LEU A 1 84 ? 12.216 -7.417 -8.777 1.00 65.69 84 LEU A N 1
ATOM 698 C CA . LEU A 1 84 ? 11.264 -8.532 -8.874 1.00 65.69 84 LEU A CA 1
ATOM 699 C C . LEU A 1 84 ? 11.225 -9.402 -7.607 1.00 65.69 84 LEU A C 1
ATOM 701 O O . LEU A 1 84 ? 10.189 -9.982 -7.281 1.00 65.69 84 LEU A O 1
ATOM 705 N N . GLN A 1 85 ? 12.343 -9.485 -6.884 1.00 69.00 85 GLN A N 1
ATOM 706 C CA . GLN A 1 85 ? 12.487 -10.282 -5.662 1.00 69.00 85 GLN A CA 1
ATOM 707 C C . GLN A 1 85 ? 11.937 -9.606 -4.400 1.00 69.00 85 GLN A C 1
ATOM 709 O O . GLN A 1 85 ? 11.782 -10.283 -3.388 1.00 69.00 85 GLN A O 1
ATOM 714 N N . ALA A 1 86 ? 11.571 -8.320 -4.453 1.00 58.19 86 ALA A N 1
ATOM 715 C CA . ALA A 1 86 ? 10.897 -7.627 -3.348 1.00 58.19 86 ALA A CA 1
ATOM 716 C C . ALA A 1 86 ? 9.511 -8.223 -3.000 1.00 58.19 86 ALA A C 1
ATOM 718 O O . ALA A 1 86 ? 8.885 -7.818 -2.021 1.00 58.19 86 ALA A O 1
ATOM 719 N N . LYS A 1 87 ? 9.034 -9.209 -3.775 1.00 45.28 87 LYS A N 1
ATOM 720 C CA . LYS A 1 87 ? 7.984 -10.149 -3.371 1.00 45.28 87 LYS A CA 1
ATOM 721 C C . LYS A 1 87 ? 8.562 -11.245 -2.464 1.00 45.28 87 LYS A C 1
ATOM 723 O O . LYS A 1 87 ? 8.767 -12.373 -2.918 1.00 45.28 87 LYS A O 1
ATOM 728 N N . LYS A 1 88 ? 8.800 -10.946 -1.192 1.00 38.03 88 LYS A N 1
ATOM 729 C CA . LYS A 1 88 ? 8.852 -11.983 -0.159 1.00 38.03 88 LYS A CA 1
ATOM 730 C C . LYS A 1 88 ? 8.301 -11.469 1.153 1.00 38.03 88 LYS A C 1
ATOM 732 O O . LYS A 1 88 ? 8.616 -10.308 1.487 1.00 38.03 88 LYS A O 1
#

Sequence (88 aa):
MHDTLAEVHAILSRSKEALSQFQAILEPTIEQATDDHERLYWHHIYEEEEHRFDRWAALLPKLEEALANEAFLSRENGDFLRLLQAKK

Solvent-accessible surface area (backbone atoms only — not comparable to full-atom values): 5011 Å² total; per-residue (Å²): 109,68,68,60,50,52,50,49,49,54,50,51,55,52,50,52,54,52,48,54,55,49,46,66,57,44,52,62,52,38,76,65,40,90,45,72,64,58,24,50,53,50,45,51,53,48,52,55,51,49,58,48,49,53,54,47,65,65,44,52,62,56,49,50,52,39,69,76,32,71,75,51,65,38,92,83,36,67,65,53,57,52,63,68,56,68,76,117